Protein AF-B0R8S3-F1 (afdb_monomer)

Organism: Halobacterium salinarum (strain ATCC 29341 / DSM 671 / R1) (NCBI:txid478009)

Secondary structure (DSSP, 8-state):
-------------------------------------TTSSSTTHHHHHHHHHHS-EEEEEEETTTEEEEEETTS-EEEEETTTTEE-SHHHHHTTTT---HHHHHHHHHHHHTSSPPTTSPPPP-HHHHHHHHHHHHHHHHHHHHHHHHHHHHHHHHHHHHHHHT-

Sequence (167 aa):
MDRDEHERDGLAADGGVVAATSTTTTPGGDLQQPSISDEDHQEDSQPRTERARTEEMDVSLLRKGGVYEVQSASGNTYEVDVASKTCTCPDFTKRRPSGGCKHLRRVDIEIRSGTAPRPDGRLPATGDVTEQLSERILELEQEIDEREARRRELEATVAVLEELSIR

Structure (mmCIF, N/CA/C/O backbone):
data_AF-B0R8S3-F1
#
_entry.id   AF-B0R8S3-F1
#
loop_
_atom_site.group_PDB
_atom_site.id
_atom_site.type_symbol
_atom_site.label_atom_id
_atom_site.label_alt_id
_atom_site.label_comp_id
_atom_site.label_asym_id
_atom_site.label_entity_id
_atom_site.label_seq_id
_atom_site.pdbx_PDB_ins_code
_atom_site.Cartn_x
_atom_site.Cartn_y
_atom_site.Cartn_z
_atom_site.occupancy
_atom_site.B_iso_or_equiv
_atom_site.auth_seq_id
_atom_site.auth_comp_id
_atom_site.auth_asym_id
_atom_site.auth_atom_id
_atom_site.pdbx_PDB_model_num
ATOM 1 N N . MET A 1 1 ? -4.477 8.788 86.734 1.00 39.41 1 MET A N 1
ATOM 2 C CA . MET A 1 1 ? -4.519 9.828 85.697 1.00 39.41 1 MET A CA 1
ATOM 3 C C . MET A 1 1 ? -5.387 9.239 84.594 1.00 39.41 1 MET A C 1
ATOM 5 O O . MET A 1 1 ? -4.870 8.444 83.827 1.00 39.41 1 MET A O 1
ATOM 9 N N . ASP A 1 2 ? -6.697 9.171 84.857 1.00 40.69 2 ASP A N 1
ATOM 10 C CA . ASP A 1 2 ? -7.742 9.910 84.106 1.00 40.69 2 ASP A CA 1
ATOM 11 C C . ASP A 1 2 ? -8.054 9.177 82.786 1.00 40.69 2 ASP A C 1
ATOM 13 O O . ASP A 1 2 ? -7.135 8.858 82.049 1.00 40.69 2 ASP A O 1
ATOM 17 N N . ARG A 1 3 ? -9.275 8.850 82.374 1.00 47.41 3 ARG A N 1
ATOM 18 C CA . ARG A 1 3 ? -10.646 9.136 82.802 1.00 47.41 3 ARG A CA 1
ATOM 19 C C . ARG A 1 3 ? -11.547 8.247 81.916 1.00 47.41 3 ARG A C 1
ATOM 21 O O . ARG A 1 3 ? -11.178 8.021 80.768 1.00 47.41 3 ARG A O 1
ATOM 28 N N . ASP A 1 4 ? -12.680 7.819 82.470 1.00 44.66 4 ASP A N 1
ATOM 29 C CA . ASP A 1 4 ? -13.986 7.537 81.837 1.00 44.66 4 ASP A CA 1
ATOM 30 C C . ASP A 1 4 ? -14.046 6.474 80.694 1.00 44.66 4 ASP A C 1
ATOM 32 O O . ASP A 1 4 ? -13.447 6.635 79.639 1.00 44.66 4 ASP A O 1
ATOM 36 N N . GLU A 1 5 ? -14.661 5.284 80.830 1.00 45.25 5 GLU A N 1
ATOM 37 C CA . GLU A 1 5 ? -16.112 5.004 80.996 1.00 45.25 5 GLU A CA 1
ATOM 38 C C . GLU A 1 5 ? -16.952 5.766 79.941 1.00 45.25 5 GLU A C 1
ATOM 40 O O . GLU A 1 5 ? -16.846 6.976 79.847 1.00 45.25 5 GLU A O 1
ATOM 45 N N . HIS A 1 6 ? -17.778 5.206 79.050 1.00 40.34 6 HIS A N 1
ATOM 46 C CA . HIS A 1 6 ? -18.797 4.153 79.139 1.00 40.34 6 HIS A CA 1
ATOM 47 C C . HIS A 1 6 ? -19.368 3.953 77.694 1.00 40.34 6 HIS A C 1
ATOM 49 O O . HIS A 1 6 ? -19.346 4.886 76.898 1.00 40.34 6 HIS A O 1
ATOM 55 N N . GLU A 1 7 ? -19.720 2.733 77.263 1.00 41.53 7 GLU A N 1
ATOM 56 C CA . GLU A 1 7 ? -21.126 2.266 77.110 1.00 41.53 7 GLU A CA 1
ATOM 57 C C . GLU A 1 7 ? -21.736 2.557 75.711 1.00 41.53 7 GLU A C 1
ATOM 59 O O . GLU A 1 7 ? -21.903 3.706 75.330 1.00 41.53 7 GLU A O 1
ATOM 64 N N . ARG A 1 8 ? -21.777 1.576 74.793 1.00 41.66 8 ARG A N 1
ATOM 65 C CA . ARG A 1 8 ? -22.802 0.530 74.512 1.00 41.66 8 ARG A CA 1
ATOM 66 C C . ARG A 1 8 ? -23.907 0.961 73.536 1.00 41.66 8 ARG A C 1
ATOM 68 O O . ARG A 1 8 ? -24.412 2.068 73.615 1.00 41.66 8 ARG A O 1
ATOM 75 N N . ASP A 1 9 ? -24.282 -0.039 72.729 1.00 37.06 9 ASP A N 1
ATOM 76 C CA . ASP A 1 9 ? -25.571 -0.301 72.069 1.00 37.06 9 ASP A CA 1
ATOM 77 C C . ASP A 1 9 ? -26.051 0.753 71.056 1.00 37.06 9 ASP A C 1
ATOM 79 O O . ASP A 1 9 ? -26.104 1.940 71.321 1.00 37.06 9 ASP A O 1
ATOM 83 N N . GLY A 1 10 ? -26.422 0.435 69.821 1.00 38.28 10 GLY A N 1
ATOM 84 C CA . GLY A 1 10 ? -27.087 -0.742 69.286 1.00 38.28 10 GLY A CA 1
ATOM 85 C C . GLY A 1 10 ? -28.172 -0.234 68.319 1.00 38.28 10 GLY A C 1
ATOM 86 O O . GLY A 1 10 ? -28.527 0.940 68.349 1.00 38.28 10 GLY A O 1
ATOM 87 N N . LEU A 1 11 ? -28.725 -1.150 67.522 1.00 40.16 11 LEU A N 1
ATOM 88 C CA . LEU A 1 11 ? -29.986 -1.048 66.765 1.00 40.16 11 LEU A CA 1
ATOM 89 C C . LEU A 1 11 ? -29.949 -0.479 65.332 1.00 40.16 11 LEU A C 1
ATOM 91 O O . LEU A 1 11 ? -29.626 0.673 65.060 1.00 40.16 11 LEU A O 1
ATOM 95 N N . ALA A 1 12 ? -30.393 -1.353 64.426 1.00 48.03 12 ALA A N 1
ATOM 96 C CA . ALA A 1 12 ? -30.955 -1.047 63.119 1.00 48.03 12 ALA A CA 1
ATOM 97 C C . ALA A 1 12 ? -32.304 -0.314 63.245 1.00 48.03 12 ALA A C 1
ATOM 99 O O . ALA A 1 12 ? -33.018 -0.521 64.227 1.00 48.03 12 ALA A O 1
ATOM 100 N N . ALA A 1 13 ? -32.688 0.450 62.217 1.00 49.56 13 ALA A N 1
ATOM 101 C CA . ALA A 1 13 ? -34.089 0.743 61.923 1.00 49.56 13 ALA A CA 1
ATOM 102 C C . ALA A 1 13 ? -34.289 1.180 60.465 1.00 49.56 13 ALA A C 1
ATOM 104 O O . ALA A 1 13 ? -33.522 1.963 59.903 1.00 49.56 13 ALA A O 1
ATOM 105 N N . ASP A 1 14 ? -35.378 0.669 59.913 1.00 46.47 14 ASP A N 1
ATOM 106 C CA . ASP A 1 14 ? -35.942 0.912 58.597 1.00 46.47 14 ASP A CA 1
ATOM 107 C C . ASP A 1 14 ? -36.963 2.067 58.680 1.00 46.47 14 ASP A C 1
ATOM 109 O O . ASP A 1 14 ? -37.542 2.321 59.737 1.00 46.47 14 ASP A O 1
ATOM 113 N N . GLY A 1 15 ? -37.256 2.717 57.548 1.00 38.16 15 GLY A N 1
ATOM 114 C CA . GLY A 1 15 ? -38.350 3.695 57.400 1.00 38.16 15 GLY A CA 1
ATOM 115 C C . GLY A 1 15 ? -37.860 5.143 57.255 1.00 38.16 15 GLY A C 1
ATOM 116 O O . GLY A 1 15 ? -36.864 5.539 57.835 1.00 38.16 15 GLY A O 1
ATOM 117 N N . GLY A 1 16 ? -38.475 6.017 56.470 1.00 33.28 16 GLY A N 1
ATOM 118 C CA . GLY A 1 16 ? -39.725 5.935 55.742 1.00 33.28 16 GLY A CA 1
ATOM 119 C C . GLY A 1 16 ? -39.921 7.192 54.889 1.00 33.28 16 GLY A C 1
ATOM 120 O O . GLY A 1 16 ? -39.103 8.108 54.860 1.00 33.28 16 GLY A O 1
ATOM 121 N N . VAL A 1 17 ? -41.028 7.159 54.165 1.00 39.88 17 VAL A N 1
ATOM 122 C CA . VAL A 1 17 ? -41.538 8.103 53.170 1.00 39.88 17 VAL A CA 1
ATOM 123 C C . VAL A 1 17 ? -41.757 9.537 53.673 1.00 39.88 17 VAL A C 1
ATOM 125 O O . VAL A 1 17 ? -42.153 9.740 54.816 1.00 39.88 17 VAL A O 1
ATOM 128 N N . VAL A 1 18 ? -41.686 10.510 52.756 1.00 44.56 18 VAL A N 1
ATOM 129 C CA . VAL A 1 18 ? -42.631 11.639 52.735 1.00 44.56 18 VAL A CA 1
ATOM 130 C C . VAL A 1 18 ? -43.115 11.881 51.306 1.00 44.56 18 VAL A C 1
ATOM 132 O O . VAL A 1 18 ? -42.333 12.120 50.389 1.00 44.56 18 VAL A O 1
ATOM 135 N N . ALA A 1 19 ? -44.431 11.805 51.132 1.00 37.53 19 ALA A N 1
ATOM 136 C CA . ALA A 1 19 ? -45.141 12.417 50.024 1.00 37.53 19 ALA A CA 1
ATOM 137 C C . ALA A 1 19 ? -45.672 13.770 50.508 1.00 37.53 19 ALA A C 1
ATOM 139 O O . ALA A 1 19 ? -46.280 13.847 51.575 1.00 37.53 19 ALA A O 1
ATOM 140 N N . ALA A 1 20 ? -45.494 14.815 49.705 1.00 39.81 20 ALA A N 1
ATOM 141 C CA . ALA A 1 20 ? -46.297 16.024 49.792 1.00 39.81 20 ALA A CA 1
ATOM 142 C C . ALA A 1 20 ? -46.788 16.367 48.384 1.00 39.81 20 ALA A C 1
ATOM 144 O O . ALA A 1 20 ? -46.037 16.804 47.516 1.00 39.81 20 ALA A O 1
ATOM 145 N N . THR A 1 21 ? -48.070 16.110 48.164 1.00 41.31 21 THR A N 1
ATOM 146 C CA . THR A 1 21 ? -48.859 16.615 47.044 1.00 41.31 21 THR A CA 1
ATOM 147 C C . THR A 1 21 ? -49.260 18.063 47.304 1.00 41.31 21 THR A C 1
ATOM 149 O O . THR A 1 21 ? -49.742 18.361 48.396 1.00 41.31 21 THR A O 1
ATOM 152 N N . SER A 1 22 ? -49.192 18.925 46.288 1.00 35.09 22 SER A N 1
ATOM 153 C CA . SER A 1 22 ? -50.234 19.931 46.020 1.00 35.09 22 SER A CA 1
ATOM 154 C C . SER A 1 22 ? -50.150 20.431 44.577 1.00 35.09 22 SER A C 1
ATOM 156 O O . SER A 1 22 ? -49.323 21.252 44.202 1.00 35.09 22 SER A O 1
ATOM 158 N N . THR A 1 23 ? -51.029 19.829 43.786 1.00 37.31 23 THR A N 1
ATOM 159 C CA . THR A 1 23 ? -51.769 20.295 42.612 1.00 37.31 23 THR A CA 1
ATOM 160 C C . THR A 1 23 ? -51.606 21.763 42.195 1.00 37.31 23 THR A C 1
ATOM 162 O O . THR A 1 23 ? -51.951 22.675 42.940 1.00 37.31 23 THR A O 1
ATOM 165 N N . THR A 1 24 ? -51.288 21.985 40.918 1.00 33.94 24 THR A N 1
ATOM 166 C CA . THR A 1 24 ? -51.986 22.981 40.086 1.00 33.94 24 THR A CA 1
ATOM 167 C C . THR A 1 24 ? -52.057 22.462 38.651 1.00 33.94 24 THR A C 1
ATOM 169 O O . THR A 1 24 ? -51.047 22.226 37.996 1.00 33.94 24 THR A O 1
ATOM 172 N N . THR A 1 25 ? -53.284 22.246 38.191 1.00 35.31 25 THR A N 1
ATOM 173 C CA . THR A 1 25 ? -53.665 21.901 36.820 1.00 35.31 25 THR A CA 1
ATOM 174 C C . THR A 1 25 ? -53.967 23.188 36.056 1.00 35.31 25 THR A C 1
ATOM 176 O O . THR A 1 25 ? -54.711 24.010 36.585 1.00 35.31 25 THR A O 1
ATOM 179 N N . THR A 1 26 ? -53.461 23.339 34.823 1.00 46.31 26 THR A N 1
ATOM 180 C CA . THR A 1 26 ? -54.198 23.750 33.593 1.00 46.31 26 THR A CA 1
ATOM 181 C C . THR A 1 26 ? -53.204 23.897 32.418 1.00 46.31 26 THR A C 1
ATOM 183 O O . THR A 1 26 ? -52.045 24.226 32.659 1.00 46.31 26 THR A O 1
ATOM 186 N N . PRO A 1 27 ? -53.603 23.556 31.174 1.00 50.03 27 PRO A N 1
ATOM 187 C CA . PRO A 1 27 ? -52.751 22.890 30.196 1.00 50.03 27 PRO A CA 1
ATOM 188 C C . PRO A 1 27 ? -52.316 23.798 29.040 1.00 50.03 27 PRO A C 1
ATOM 190 O O . PRO A 1 27 ? -52.970 24.790 28.728 1.00 50.03 27 PRO A O 1
ATOM 193 N N . GLY A 1 28 ? -51.273 23.380 28.327 1.00 35.69 28 GLY A N 1
ATOM 194 C CA . GLY A 1 28 ? -50.996 23.899 26.993 1.00 35.69 28 GLY A CA 1
ATOM 195 C C . GLY A 1 28 ? -49.570 23.639 26.537 1.00 35.69 28 GLY A C 1
ATOM 196 O O . GLY A 1 28 ? -48.650 24.227 27.084 1.00 35.69 28 GLY A O 1
ATOM 197 N N . GLY A 1 29 ? -49.439 22.816 25.497 1.00 41.59 29 GLY A N 1
ATOM 198 C CA . GLY A 1 29 ? -48.391 22.972 24.489 1.00 41.59 29 GLY A CA 1
ATOM 199 C C . GLY A 1 29 ? -47.017 22.403 24.822 1.00 41.59 29 GLY A C 1
ATOM 200 O O . GLY A 1 29 ? -46.287 22.940 25.640 1.00 41.59 29 GLY A O 1
ATOM 201 N N . ASP A 1 30 ? -46.670 21.376 24.054 1.00 43.25 30 ASP A N 1
ATOM 202 C CA . ASP A 1 30 ? -45.318 21.054 23.604 1.00 43.25 30 ASP A CA 1
ATOM 203 C C . ASP A 1 30 ? -44.363 20.412 24.618 1.00 43.25 30 ASP A C 1
ATOM 205 O O . ASP A 1 30 ? -43.608 21.039 25.358 1.00 43.25 30 ASP A O 1
ATOM 209 N N . LEU A 1 31 ? -44.342 19.076 24.545 1.00 41.00 31 LEU A N 1
ATOM 210 C CA . LEU A 1 31 ? -43.210 18.244 24.934 1.00 41.00 31 LEU A CA 1
ATOM 211 C C . LEU A 1 31 ? -41.994 18.617 24.070 1.00 41.00 31 LEU A C 1
ATOM 213 O O . LEU A 1 31 ? -41.668 17.921 23.111 1.00 41.00 31 LEU A O 1
ATOM 217 N N . GLN A 1 32 ? -41.302 19.700 24.410 1.00 44.97 32 GLN A N 1
ATOM 218 C CA . GLN A 1 32 ? -39.946 19.902 23.925 1.00 44.97 32 GLN A CA 1
ATOM 219 C C . GLN A 1 32 ? -39.040 18.981 24.743 1.00 44.97 32 GLN A C 1
ATOM 221 O O . GLN A 1 32 ? -38.629 19.297 25.860 1.00 44.97 32 GLN A O 1
ATOM 226 N N . GLN A 1 33 ? -38.764 17.795 24.194 1.00 49.03 33 GLN A N 1
ATOM 227 C CA . GLN A 1 33 ? -37.641 16.984 24.651 1.00 49.03 33 GLN A CA 1
ATOM 228 C C . GLN A 1 33 ? -36.389 17.877 24.650 1.00 49.03 33 GLN A C 1
ATOM 230 O O . GLN A 1 33 ? -36.173 18.586 23.661 1.00 49.03 33 GLN A O 1
ATOM 235 N N . PRO A 1 34 ? -35.552 17.866 25.703 1.00 41.19 34 PRO A N 1
ATOM 236 C CA . PRO A 1 34 ? -34.221 18.430 25.584 1.00 41.19 34 PRO A CA 1
ATOM 237 C C . PRO A 1 34 ? -33.489 17.586 24.540 1.00 41.19 34 PRO A C 1
ATOM 239 O O . PRO A 1 34 ? -33.087 16.453 24.804 1.00 41.19 34 PRO A O 1
ATOM 242 N N . SER A 1 35 ? -33.387 18.117 23.323 1.00 47.62 35 SER A N 1
ATOM 243 C CA . SER A 1 35 ? -32.470 17.622 22.312 1.00 47.62 35 SER A CA 1
ATOM 244 C C . SER A 1 35 ? -31.075 17.842 22.874 1.00 47.62 35 SER A C 1
ATOM 246 O O . SER 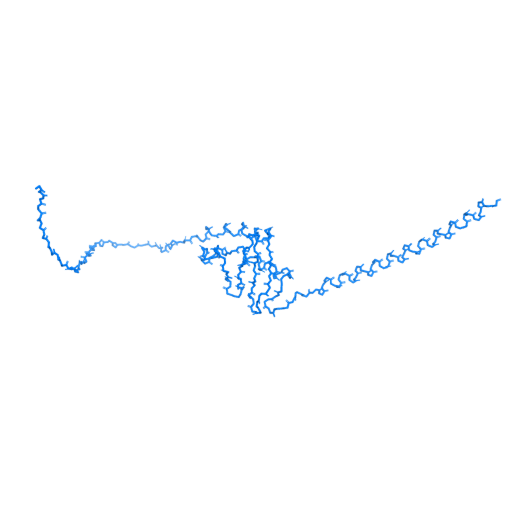A 1 35 ? -30.529 18.940 22.784 1.00 47.62 35 SER A O 1
ATOM 248 N N . ILE A 1 36 ? -30.546 16.813 23.533 1.00 50.53 36 ILE A N 1
ATOM 249 C CA . ILE A 1 36 ? -29.113 16.651 23.723 1.00 50.53 36 ILE A CA 1
ATOM 250 C C . ILE A 1 36 ? -28.506 16.708 22.324 1.00 50.53 36 ILE A C 1
ATOM 252 O O . ILE A 1 36 ? -28.621 15.776 21.535 1.00 50.53 36 ILE A O 1
ATOM 256 N N . SER A 1 37 ? -28.000 17.878 21.964 1.00 44.47 37 SER A N 1
ATOM 257 C CA . SER A 1 37 ? -27.292 18.083 20.720 1.00 44.47 37 SER A CA 1
ATOM 258 C C . SER A 1 37 ? -26.062 17.181 20.752 1.00 44.47 37 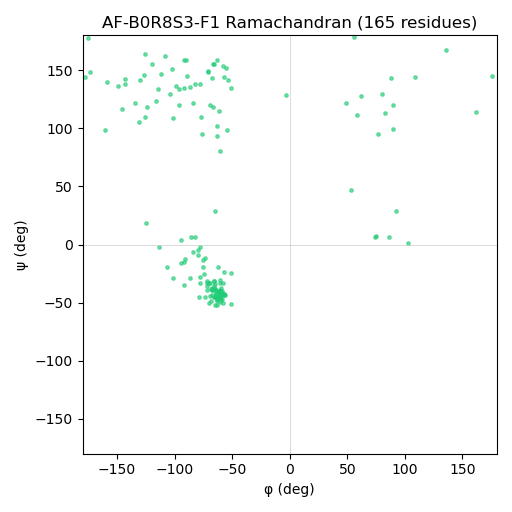SER A C 1
ATOM 260 O O . SER A 1 37 ? -25.164 17.359 21.572 1.00 44.47 37 SER A O 1
ATOM 262 N N . ASP A 1 38 ? -26.022 16.202 19.847 1.00 49.28 38 ASP A N 1
ATOM 263 C CA . ASP A 1 38 ? -24.873 15.336 19.541 1.00 49.28 38 ASP A CA 1
ATOM 264 C C . ASP A 1 38 ? -23.680 16.126 18.940 1.00 49.28 38 ASP A C 1
ATOM 266 O O . ASP A 1 38 ? -22.900 15.611 18.136 1.00 49.28 38 ASP A O 1
ATOM 270 N N . GLU A 1 39 ? -23.544 17.407 19.282 1.00 42.31 39 GLU A N 1
ATOM 271 C CA . GLU A 1 39 ? -22.661 18.360 18.609 1.00 42.31 39 GLU A CA 1
ATOM 272 C C . GLU A 1 39 ? -21.265 18.434 19.256 1.00 42.31 39 GLU A C 1
ATOM 274 O O . GLU A 1 39 ? -20.314 18.831 18.592 1.00 42.31 39 GLU A O 1
ATOM 279 N N . ASP A 1 40 ? -21.081 17.916 20.479 1.00 43.03 40 ASP A N 1
ATOM 280 C CA . ASP A 1 40 ? -19.811 18.007 21.232 1.00 43.03 40 ASP A CA 1
ATOM 281 C C . ASP A 1 40 ? -18.865 16.791 21.081 1.00 43.03 40 ASP A C 1
ATOM 283 O O . ASP A 1 40 ? -17.812 16.705 21.718 1.00 43.03 40 ASP A O 1
ATOM 287 N N . HIS A 1 41 ? -19.203 15.808 20.240 1.00 48.81 41 HIS A N 1
ATOM 288 C CA . HIS A 1 41 ? -18.392 14.587 20.066 1.00 48.81 41 HIS A CA 1
ATOM 289 C C . HIS A 1 41 ? -17.741 14.434 18.686 1.00 48.81 41 HIS A C 1
ATOM 291 O O . HIS A 1 41 ? -16.992 13.479 18.461 1.00 48.81 41 HIS A O 1
ATOM 297 N N . GLN A 1 42 ? -17.977 15.367 17.761 1.00 49.34 42 GLN A N 1
ATOM 298 C CA . GLN A 1 42 ? -17.425 15.286 16.404 1.00 49.34 42 GLN A CA 1
ATOM 299 C C . GLN A 1 42 ? -16.018 15.898 16.283 1.00 49.34 42 GLN A C 1
ATOM 301 O O . GLN A 1 42 ? -15.213 15.393 15.491 1.00 49.34 42 GLN A O 1
ATOM 306 N N . GLU A 1 43 ? -15.667 16.900 17.101 1.00 47.41 43 GLU A N 1
ATOM 307 C CA . GLU A 1 43 ? -14.372 17.603 17.013 1.00 47.41 43 GLU A CA 1
ATOM 308 C C . GLU A 1 43 ? -13.156 16.717 17.343 1.00 47.41 43 GLU A C 1
ATOM 310 O O . GLU A 1 43 ? -12.100 16.843 16.723 1.00 47.41 43 GLU A O 1
ATOM 315 N N . ASP A 1 44 ? -13.299 15.729 18.230 1.00 57.09 44 ASP A N 1
ATOM 316 C CA . ASP A 1 44 ? -12.183 14.868 18.663 1.00 57.09 44 ASP A CA 1
ATOM 317 C C . ASP A 1 44 ? -11.766 13.844 17.569 1.00 57.09 44 ASP A C 1
ATOM 319 O O . ASP A 1 44 ? -10.719 13.188 17.633 1.00 57.09 44 ASP A O 1
ATOM 323 N N . SER A 1 45 ? -12.569 13.687 16.514 1.00 62.97 45 SER A N 1
ATOM 324 C CA . SER A 1 45 ? -12.332 12.702 15.451 1.00 62.97 45 SER A CA 1
ATOM 325 C C . SER A 1 45 ? -11.248 13.121 14.445 1.00 62.97 45 SER A C 1
ATOM 327 O O . SER A 1 45 ? -10.507 12.263 13.942 1.00 62.97 45 SER A O 1
ATOM 329 N N . GLN A 1 46 ? -11.124 14.423 14.166 1.00 69.56 46 GLN A N 1
ATOM 330 C CA . GLN A 1 46 ? -10.220 14.953 13.142 1.00 69.56 46 GLN A CA 1
ATOM 331 C C . GLN A 1 46 ? -8.739 14.819 13.541 1.00 69.56 46 GLN A C 1
ATOM 333 O O . GLN A 1 46 ? -8.003 14.166 12.791 1.00 69.56 46 GLN A O 1
ATOM 338 N N . PRO A 1 47 ? -8.302 15.247 14.747 1.00 82.44 47 PRO A N 1
ATOM 339 C CA . PRO A 1 47 ? -6.907 15.091 15.172 1.00 82.44 47 PRO A CA 1
ATOM 340 C C . PRO A 1 47 ? -6.456 13.625 15.225 1.00 82.44 47 PRO A C 1
ATOM 342 O O . PRO A 1 47 ? -5.309 13.291 14.937 1.00 82.44 47 PRO A O 1
ATOM 345 N N . ARG A 1 48 ? -7.363 12.699 15.567 1.00 76.50 48 ARG A N 1
ATOM 346 C CA . ARG A 1 48 ? -7.058 11.255 15.579 1.00 76.50 48 ARG A CA 1
ATOM 347 C C . ARG A 1 48 ? -6.905 10.671 14.197 1.00 76.50 48 ARG A C 1
ATOM 349 O O . ARG A 1 48 ? -6.109 9.755 14.030 1.00 76.50 48 ARG A O 1
ATOM 356 N N . THR A 1 49 ? -7.691 11.147 13.240 1.00 80.69 49 THR A N 1
ATOM 357 C CA . THR A 1 49 ? -7.574 10.703 11.851 1.00 80.69 49 THR A CA 1
ATOM 358 C C . THR A 1 49 ? -6.257 11.181 11.262 1.00 80.69 49 THR A C 1
ATOM 360 O O . THR A 1 49 ? -5.593 10.411 10.578 1.00 80.69 49 THR A O 1
ATOM 363 N N . GLU A 1 50 ? -5.845 12.406 11.583 1.00 88.31 50 GLU A N 1
ATOM 364 C CA . GLU A 1 50 ? -4.544 12.932 11.182 1.00 88.31 50 GLU A CA 1
ATOM 365 C C . GLU A 1 50 ? -3.393 12.136 11.802 1.00 88.31 50 GLU A C 1
ATOM 367 O O . GLU A 1 50 ? -2.566 11.607 11.068 1.00 88.31 50 GLU A O 1
ATOM 372 N N . ARG A 1 51 ? -3.389 11.928 13.124 1.00 87.81 51 ARG A N 1
ATOM 373 C CA . ARG A 1 51 ? -2.369 11.099 13.796 1.00 87.81 51 ARG A CA 1
ATOM 374 C C . ARG A 1 51 ? -2.341 9.670 13.275 1.00 87.81 51 ARG A C 1
ATOM 376 O O . ARG A 1 51 ? -1.276 9.096 13.079 1.00 87.81 51 ARG A O 1
ATOM 383 N N . ALA A 1 52 ? -3.515 9.099 13.015 1.00 89.44 52 ALA A N 1
ATOM 384 C CA . ALA A 1 52 ? -3.619 7.799 12.380 1.00 89.44 52 ALA A CA 1
ATOM 385 C C . ALA A 1 52 ? -3.034 7.790 10.966 1.00 89.44 52 ALA A C 1
ATOM 387 O O . ALA A 1 52 ? -2.722 6.712 10.504 1.00 89.44 52 ALA A O 1
ATOM 388 N N . ARG A 1 53 ? -2.855 8.917 10.271 1.00 91.12 53 ARG A N 1
ATOM 389 C CA . ARG A 1 53 ? -2.162 8.975 8.972 1.00 91.12 53 ARG A CA 1
ATOM 390 C C . ARG A 1 53 ? -0.667 9.254 9.106 1.00 91.12 53 ARG A C 1
ATOM 392 O O . ARG A 1 53 ? 0.097 8.752 8.295 1.00 91.12 53 ARG A O 1
ATOM 399 N N . THR A 1 54 ? -0.264 10.061 10.085 1.00 91.94 54 THR A N 1
ATOM 400 C CA . THR A 1 54 ? 1.088 10.639 10.139 1.00 91.94 54 THR A CA 1
ATOM 401 C C . THR A 1 54 ? 2.042 9.942 11.101 1.00 91.94 54 THR A C 1
ATOM 403 O O . THR A 1 54 ? 3.243 9.958 10.856 1.00 91.94 54 THR A O 1
ATOM 406 N N 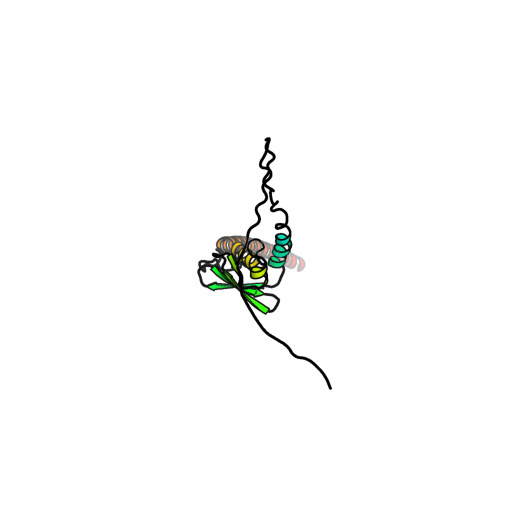. GLU A 1 55 ? 1.555 9.334 12.187 1.00 93.62 55 GLU A N 1
ATOM 407 C CA . GLU A 1 55 ? 2.438 8.640 13.131 1.00 93.62 55 GLU A CA 1
ATOM 408 C C . GLU A 1 55 ? 2.996 7.345 12.530 1.00 93.62 55 GLU A C 1
ATOM 410 O O . GLU A 1 55 ? 2.332 6.664 11.751 1.00 93.62 55 GLU A O 1
ATOM 415 N N . GLU A 1 56 ? 4.209 6.967 12.920 1.00 94.00 56 GLU A N 1
ATOM 416 C CA . GLU A 1 56 ? 4.784 5.685 12.521 1.00 94.00 56 GLU A CA 1
ATOM 417 C C . GLU A 1 56 ? 4.026 4.538 13.204 1.00 94.00 56 GLU A C 1
ATOM 419 O O . GLU A 1 56 ? 3.899 4.488 14.432 1.00 94.00 56 GLU A O 1
ATOM 424 N N . MET A 1 57 ? 3.440 3.653 12.402 1.00 96.38 57 MET A N 1
ATOM 425 C CA . MET A 1 57 ? 2.703 2.486 12.872 1.00 96.38 57 MET A CA 1
ATOM 426 C C . MET A 1 57 ? 2.851 1.377 11.835 1.00 96.38 57 MET A C 1
ATOM 428 O O . MET A 1 57 ? 2.709 1.653 10.645 1.00 96.38 57 MET A O 1
ATOM 432 N N . ASP A 1 58 ? 3.097 0.154 12.291 1.00 96.94 58 ASP A N 1
ATOM 433 C CA . ASP A 1 58 ? 3.110 -1.047 11.452 1.00 96.94 58 ASP A CA 1
ATOM 434 C C . ASP A 1 58 ? 1.820 -1.832 11.708 1.00 96.94 58 ASP A C 1
ATOM 436 O O . ASP A 1 58 ? 1.446 -2.050 12.867 1.00 96.94 58 ASP A O 1
ATOM 440 N N . VAL A 1 59 ? 1.115 -2.200 10.638 1.00 97.38 59 VAL A N 1
ATOM 441 C CA . VAL A 1 59 ? -0.121 -2.980 10.695 1.00 97.38 59 VAL A CA 1
ATOM 442 C C . VAL A 1 59 ? 0.095 -4.316 10.005 1.00 97.38 59 VAL A C 1
ATOM 444 O O . VAL A 1 59 ? 0.357 -4.387 8.805 1.00 97.38 59 VAL A O 1
ATOM 447 N N . SER A 1 60 ? -0.148 -5.396 10.738 1.00 96.44 60 SER A N 1
ATOM 448 C CA . SER A 1 60 ? -0.099 -6.748 10.193 1.00 96.44 60 SER A CA 1
ATOM 449 C C . SER A 1 60 ? -1.398 -7.501 10.473 1.00 96.44 60 SER A C 1
ATOM 451 O O . SER A 1 60 ? -2.076 -7.291 11.482 1.00 96.44 60 SER A O 1
ATOM 453 N N . LEU A 1 61 ? -1.805 -8.374 9.547 1.00 96.75 61 LEU A N 1
ATOM 454 C CA . LEU A 1 61 ? -2.964 -9.235 9.770 1.00 96.75 61 LEU A CA 1
ATOM 455 C C . LEU A 1 61 ? -2.555 -10.387 10.693 1.00 96.75 61 LEU A C 1
ATOM 457 O O . LEU A 1 61 ? -1.846 -11.300 10.273 1.00 96.75 61 LEU A O 1
ATOM 461 N N . LEU A 1 62 ? -3.059 -10.373 11.925 1.00 96.38 62 LEU A N 1
ATOM 462 C CA . LEU A 1 62 ? -2.755 -11.391 12.926 1.00 96.38 62 LEU A CA 1
ATOM 463 C C . LEU A 1 62 ? -3.569 -12.672 12.698 1.00 96.38 62 LEU A C 1
ATOM 465 O O . LEU A 1 62 ? -3.041 -13.780 12.775 1.00 96.38 62 LEU A O 1
ATOM 469 N N . ARG A 1 63 ? -4.876 -12.540 12.429 1.00 95.62 63 ARG A N 1
ATOM 470 C CA . ARG A 1 63 ? -5.778 -13.677 12.176 1.00 95.62 63 ARG A CA 1
ATOM 471 C C . ARG A 1 63 ? -6.807 -13.340 11.101 1.00 95.62 63 ARG A C 1
ATOM 473 O O . ARG A 1 63 ? -7.418 -12.270 11.114 1.00 95.62 63 ARG A O 1
ATOM 480 N N . LYS A 1 64 ? -7.059 -14.308 10.209 1.00 92.19 64 LYS A N 1
ATOM 481 C CA . LYS A 1 64 ? -8.195 -14.260 9.274 1.00 92.19 64 LYS A CA 1
ATOM 482 C C . LYS A 1 64 ? -9.494 -14.045 10.053 1.00 92.19 64 LYS A C 1
ATOM 484 O O . LYS A 1 64 ? -9.668 -14.609 11.130 1.00 92.19 64 LYS A O 1
ATOM 489 N N . GLY A 1 65 ? -10.391 -13.242 9.493 1.00 91.19 65 GLY A N 1
ATOM 490 C CA . GLY A 1 65 ? -11.573 -12.736 10.193 1.00 91.19 65 GLY A CA 1
ATOM 491 C C . GLY A 1 65 ? -11.439 -11.280 10.646 1.00 91.19 65 GLY A C 1
ATOM 492 O O . GLY A 1 65 ? -12.384 -10.746 11.212 1.00 91.19 65 GLY A O 1
ATOM 493 N N . GLY A 1 66 ? -10.311 -10.622 10.346 1.00 95.00 66 GLY A N 1
ATOM 494 C CA . GLY A 1 66 ? -10.142 -9.183 10.552 1.00 95.00 66 GLY A CA 1
ATOM 495 C C . GLY A 1 66 ? -9.541 -8.788 11.899 1.00 95.00 66 GLY A C 1
ATOM 496 O O . GLY A 1 66 ? -9.825 -7.694 12.385 1.00 95.00 66 GLY A O 1
ATOM 497 N N . VAL A 1 67 ? -8.716 -9.653 12.498 1.00 97.69 67 VAL A N 1
ATOM 498 C CA . VAL A 1 67 ? -7.906 -9.266 13.659 1.00 97.69 67 VAL A CA 1
ATOM 499 C C . VAL A 1 67 ? -6.518 -8.871 13.183 1.00 97.69 67 VAL A C 1
ATOM 501 O O . VAL A 1 67 ? -5.799 -9.685 12.602 1.00 97.69 67 VAL A O 1
ATOM 504 N N . TYR A 1 68 ? -6.155 -7.628 13.457 1.00 98.12 68 TYR A N 1
ATOM 505 C CA . TYR A 1 68 ? -4.894 -7.007 13.089 1.00 98.12 68 TYR A CA 1
ATOM 506 C C . TYR A 1 68 ? -4.063 -6.737 14.332 1.00 98.12 68 TYR A C 1
ATOM 508 O O . TYR A 1 68 ? -4.598 -6.421 15.393 1.00 98.12 68 TYR A O 1
ATOM 516 N N . GLU A 1 69 ? -2.755 -6.836 14.185 1.00 98.06 69 GLU A N 1
ATOM 517 C CA . GLU A 1 69 ? -1.790 -6.348 15.149 1.00 98.06 69 GLU A CA 1
ATOM 518 C C . GLU A 1 69 ? -1.278 -4.988 14.673 1.00 98.06 69 GLU A C 1
ATOM 520 O O . GLU A 1 69 ? -1.014 -4.792 13.487 1.00 98.06 69 GLU A O 1
ATOM 525 N N . VAL A 1 70 ? -1.175 -4.035 15.596 1.00 98.12 70 VAL A N 1
ATOM 526 C CA . VAL A 1 70 ? -0.692 -2.687 15.315 1.00 98.12 70 VAL A CA 1
ATOM 527 C C . VAL A 1 70 ? 0.451 -2.362 16.258 1.00 98.12 70 VAL A C 1
ATOM 529 O O . VAL A 1 70 ? 0.224 -2.149 17.453 1.00 98.12 70 VAL A O 1
ATOM 532 N N . GLN A 1 71 ? 1.665 -2.285 15.721 1.00 98.00 71 GLN A N 1
ATOM 533 C CA . GLN A 1 71 ? 2.820 -1.766 16.444 1.00 98.00 71 GLN A CA 1
ATOM 534 C C . GLN A 1 71 ? 2.824 -0.246 16.319 1.00 98.00 71 GLN A C 1
ATOM 536 O O . GLN A 1 71 ? 2.791 0.314 15.228 1.00 98.00 71 GLN A O 1
ATOM 541 N N . SER A 1 72 ? 2.795 0.440 17.453 1.00 95.19 72 SER A N 1
ATOM 542 C CA . SER A 1 72 ? 2.783 1.902 17.516 1.00 95.19 72 SER A CA 1
ATOM 543 C C . SER A 1 72 ? 4.198 2.478 17.567 1.00 95.19 72 SER A C 1
ATOM 5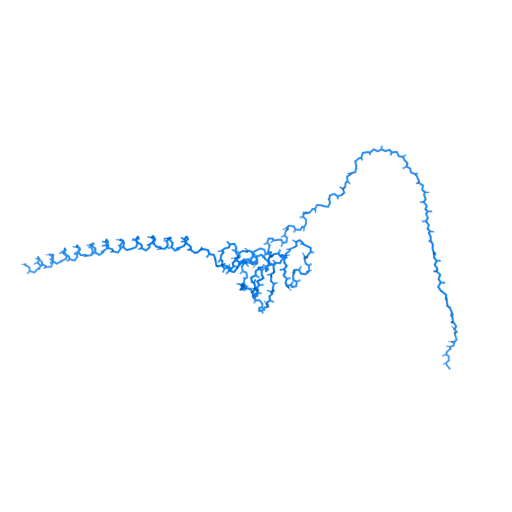45 O O . SER A 1 72 ? 5.112 1.820 18.056 1.00 95.19 72 SER A O 1
ATOM 547 N N . ALA A 1 73 ? 4.357 3.754 17.202 1.00 91.50 73 ALA A N 1
ATOM 548 C CA . ALA A 1 73 ? 5.616 4.499 17.343 1.00 91.50 73 ALA A CA 1
ATOM 549 C C . ALA A 1 73 ? 6.245 4.432 18.750 1.00 91.50 73 ALA A C 1
ATOM 551 O O . ALA A 1 73 ? 7.448 4.608 18.906 1.00 91.50 73 ALA A O 1
ATOM 552 N N . SER A 1 74 ? 5.448 4.186 19.798 1.00 91.31 74 SER A N 1
ATOM 553 C CA . SER A 1 74 ? 5.959 4.030 21.164 1.00 91.31 74 SER A CA 1
ATOM 554 C C . SER A 1 74 ? 6.487 2.619 21.469 1.00 91.31 74 SER A C 1
ATOM 556 O O . SER A 1 74 ? 6.740 2.324 22.633 1.00 91.31 74 SER A O 1
ATOM 558 N N . GLY A 1 75 ? 6.558 1.723 20.480 1.00 93.62 75 GLY A N 1
ATOM 559 C CA . GLY A 1 75 ? 6.952 0.318 20.640 1.00 93.62 75 GLY A CA 1
ATOM 560 C C . GLY A 1 75 ? 5.893 -0.577 21.295 1.00 93.62 75 GLY A C 1
ATOM 561 O O . GLY A 1 75 ? 6.173 -1.731 21.599 1.00 93.62 75 GLY A O 1
ATOM 562 N N . ASN A 1 76 ? 4.679 -0.064 21.534 1.00 96.69 76 ASN A N 1
ATOM 563 C CA . ASN A 1 76 ? 3.582 -0.860 22.085 1.00 96.69 76 ASN A CA 1
ATOM 564 C C . ASN A 1 76 ? 2.780 -1.508 20.966 1.00 96.69 76 ASN A C 1
ATOM 566 O O . ASN A 1 76 ? 2.513 -0.858 19.951 1.00 96.69 76 ASN A O 1
ATOM 570 N N . THR A 1 77 ? 2.300 -2.717 21.223 1.00 97.81 77 THR A N 1
ATOM 571 C CA . THR A 1 77 ? 1.538 -3.502 20.260 1.00 97.81 77 THR A CA 1
ATOM 572 C C . THR A 1 77 ? 0.103 -3.704 20.725 1.00 97.81 77 THR A C 1
ATOM 574 O O . THR A 1 77 ? -0.143 -4.027 21.889 1.00 97.81 77 THR A O 1
ATOM 577 N N . TYR A 1 78 ? -0.854 -3.498 19.821 1.00 97.56 78 TYR A N 1
ATOM 578 C CA . TYR A 1 78 ? -2.281 -3.597 20.117 1.00 97.56 78 TYR A CA 1
ATOM 579 C C . TYR A 1 78 ? -3.004 -4.476 19.102 1.00 97.56 78 TYR A C 1
ATOM 581 O O . TYR A 1 78 ? -2.740 -4.389 17.907 1.00 97.56 78 TYR A O 1
ATOM 589 N N . GLU A 1 79 ? -3.969 -5.267 19.570 1.00 97.94 79 GLU A N 1
ATOM 590 C CA . GLU A 1 79 ? -4.874 -6.007 18.694 1.00 97.94 79 GLU A CA 1
ATOM 591 C C . GLU A 1 79 ? -6.067 -5.117 18.330 1.00 97.94 79 GLU A C 1
ATOM 593 O O . GLU A 1 79 ? -6.642 -4.425 19.180 1.00 97.94 79 GLU A O 1
ATOM 598 N N . VAL A 1 80 ? -6.429 -5.131 17.053 1.00 97.38 80 VAL A N 1
ATOM 599 C CA . VAL A 1 80 ? -7.559 -4.411 16.474 1.00 97.38 80 VAL A CA 1
ATOM 600 C C . VAL A 1 80 ? -8.451 -5.415 15.763 1.00 97.38 80 VAL A C 1
ATOM 602 O O . VAL A 1 80 ? -8.037 -6.046 14.797 1.00 97.38 80 VAL A O 1
ATOM 605 N N . ASP A 1 81 ? -9.691 -5.537 16.215 1.00 96.31 81 ASP A N 1
ATOM 606 C CA . ASP A 1 81 ? -10.713 -6.327 15.540 1.00 96.31 81 ASP A CA 1
ATOM 607 C C . ASP A 1 81 ? -11.630 -5.376 14.768 1.00 96.31 81 ASP A C 1
ATOM 609 O O . ASP A 1 81 ? -12.406 -4.610 15.351 1.00 96.31 81 ASP A O 1
ATOM 613 N N . VAL A 1 82 ? -11.522 -5.405 13.439 1.00 94.88 82 VAL A N 1
ATOM 614 C CA . VAL A 1 82 ? -12.304 -4.521 12.562 1.00 94.88 82 VAL A CA 1
ATOM 615 C C . VAL A 1 82 ? -13.765 -4.949 12.450 1.00 94.88 82 VAL A C 1
ATOM 617 O O . VAL A 1 82 ? -14.620 -4.101 12.198 1.00 94.88 82 VAL A O 1
ATOM 620 N N . ALA A 1 83 ? -14.070 -6.234 12.664 1.00 92.12 83 ALA A N 1
ATOM 621 C CA . ALA A 1 83 ? -15.429 -6.758 12.589 1.00 92.12 83 ALA A CA 1
ATOM 622 C C . ALA A 1 83 ? -16.238 -6.323 13.815 1.00 92.12 83 ALA A C 1
ATOM 624 O O . ALA A 1 83 ? -17.354 -5.818 13.678 1.00 92.12 83 ALA A O 1
ATOM 625 N N . SER A 1 84 ? -15.652 -6.440 15.010 1.00 92.06 84 SER A N 1
ATOM 626 C CA . SER A 1 84 ? -16.265 -5.946 16.250 1.00 92.06 84 SER A CA 1
ATOM 627 C C . SER A 1 84 ? -16.014 -4.454 16.510 1.00 92.06 84 SER A C 1
ATOM 629 O O . SER A 1 84 ? -16.590 -3.888 17.443 1.00 92.06 84 SER A O 1
ATOM 631 N N . LYS A 1 85 ? -15.184 -3.801 15.682 1.00 92.25 85 LYS A N 1
ATOM 632 C CA . LYS A 1 85 ? -14.721 -2.410 15.837 1.00 92.25 85 LYS A CA 1
ATOM 633 C C . LYS A 1 85 ? -14.102 -2.163 17.214 1.00 92.25 85 LYS A C 1
ATOM 635 O O . LYS A 1 85 ? -14.428 -1.185 17.892 1.00 92.25 85 LYS A O 1
ATOM 640 N N . THR A 1 86 ? -13.220 -3.062 17.644 1.00 93.50 86 THR A N 1
ATOM 641 C CA . THR A 1 86 ? -12.561 -2.995 18.952 1.00 93.50 86 THR A CA 1
ATOM 642 C C . THR A 1 86 ? -11.046 -2.901 18.853 1.00 93.50 86 THR A C 1
ATOM 644 O O . THR A 1 86 ? -10.443 -3.281 17.856 1.00 93.50 86 THR A O 1
ATOM 647 N N . CYS A 1 87 ? -10.421 -2.339 19.887 1.00 95.00 87 CYS A N 1
ATOM 648 C CA . CYS A 1 87 ? -8.971 -2.254 19.998 1.00 95.00 87 CYS A CA 1
ATOM 649 C C . CYS A 1 87 ? -8.533 -2.449 21.453 1.00 95.00 87 CYS A C 1
ATOM 651 O O . CYS A 1 87 ? -9.186 -1.939 22.361 1.00 95.00 87 CYS A O 1
ATOM 653 N N . THR A 1 88 ? -7.410 -3.130 21.687 1.00 95.62 88 THR A N 1
ATOM 654 C CA . THR A 1 88 ? -6.869 -3.351 23.043 1.00 95.62 88 THR A CA 1
ATOM 655 C C . THR A 1 88 ? -6.138 -2.136 23.625 1.00 95.62 88 THR A C 1
ATOM 657 O O . THR A 1 88 ? -5.686 -2.173 24.769 1.00 95.62 88 THR A O 1
ATOM 660 N N . CYS A 1 89 ? -6.016 -1.035 22.874 1.00 94.12 89 CYS A N 1
ATOM 661 C CA . CYS A 1 89 ? -5.292 0.142 23.342 1.00 94.12 89 CYS A CA 1
ATOM 662 C C . CYS A 1 89 ? -6.034 0.898 24.468 1.00 94.12 89 CYS A C 1
ATOM 664 O O . CYS A 1 89 ? -7.267 0.989 24.454 1.00 94.12 89 CYS A O 1
ATOM 666 N N . PRO A 1 90 ? -5.306 1.553 25.395 1.00 91.56 90 PRO A N 1
ATOM 667 C CA . PRO A 1 90 ? -5.917 2.299 26.498 1.00 91.56 90 PRO A CA 1
ATOM 668 C C . PRO A 1 90 ? -6.836 3.448 26.061 1.00 91.56 90 PRO A C 1
ATOM 670 O O . PRO A 1 90 ? -7.778 3.783 26.776 1.00 91.56 90 PRO A O 1
ATOM 673 N N . ASP A 1 91 ? -6.565 4.071 24.908 1.00 88.44 91 ASP A N 1
ATOM 674 C CA . ASP A 1 91 ? -7.377 5.179 24.380 1.00 88.44 91 ASP A CA 1
ATOM 675 C C . ASP A 1 91 ? -8.789 4.712 24.005 1.00 88.44 91 ASP A C 1
ATOM 677 O O . ASP A 1 91 ? -9.768 5.413 24.246 1.00 88.44 91 ASP A O 1
ATOM 681 N N . PHE A 1 92 ? -8.910 3.485 23.494 1.00 88.88 92 PHE A N 1
ATOM 682 C CA . PHE A 1 92 ? -10.191 2.917 23.096 1.00 88.88 92 PHE A CA 1
ATOM 683 C C . PHE A 1 92 ? -11.095 2.622 24.300 1.00 88.88 92 PHE A C 1
ATOM 685 O O . PHE A 1 92 ? -12.269 2.987 24.289 1.00 88.88 92 PHE A O 1
ATOM 692 N N . THR A 1 93 ? -10.550 2.031 25.369 1.00 83.44 93 THR A N 1
ATOM 693 C CA . THR A 1 93 ? -11.300 1.757 26.608 1.00 83.44 93 THR A CA 1
ATOM 694 C C . THR A 1 93 ? -11.850 3.035 27.239 1.00 83.44 93 THR A C 1
ATOM 696 O O . THR A 1 93 ? -12.970 3.042 27.739 1.00 83.44 93 THR A O 1
ATOM 699 N N . LYS A 1 94 ? -11.087 4.133 27.183 1.00 83.00 94 LYS A N 1
ATOM 700 C CA . LYS A 1 94 ? -11.463 5.420 27.788 1.00 83.00 94 LYS A CA 1
ATOM 701 C C . LYS A 1 94 ? -12.532 6.190 27.006 1.00 83.00 94 LYS A C 1
ATOM 703 O O . LYS A 1 94 ? -13.134 7.093 27.572 1.00 83.00 94 LYS A O 1
ATOM 708 N N . ARG A 1 95 ? -12.736 5.883 25.719 1.00 74.69 95 ARG A N 1
ATOM 709 C CA . ARG A 1 95 ? -13.545 6.702 24.789 1.00 74.69 95 ARG A CA 1
ATOM 710 C C . ARG A 1 95 ? -14.672 5.930 24.097 1.00 74.69 95 ARG A C 1
ATOM 712 O O . ARG A 1 95 ? -15.189 6.370 23.067 1.00 74.69 95 ARG A O 1
ATOM 719 N N . ARG A 1 96 ? -15.065 4.774 24.640 1.00 69.25 96 ARG A N 1
ATOM 720 C CA . ARG A 1 96 ? -16.299 4.095 24.223 1.00 69.25 96 ARG A CA 1
ATOM 721 C C . ARG A 1 96 ? -17.529 4.924 24.639 1.00 69.25 96 ARG A C 1
ATOM 723 O O . ARG A 1 96 ? -17.514 5.461 25.743 1.00 69.25 96 ARG A O 1
ATOM 730 N N . PRO A 1 97 ? -18.601 4.977 23.821 1.00 60.94 97 PRO A N 1
ATOM 731 C CA . PRO A 1 97 ? -18.805 4.229 22.572 1.00 60.94 97 PRO A CA 1
ATOM 732 C C . PRO A 1 97 ? -18.411 4.957 21.268 1.00 60.94 97 PRO A C 1
ATOM 734 O O . PRO A 1 97 ? -18.283 4.283 20.249 1.00 60.94 97 PRO A O 1
ATOM 737 N N . SER A 1 98 ? -18.210 6.280 21.258 1.00 65.19 98 SER A N 1
ATOM 738 C CA . SER A 1 98 ? -18.183 7.086 20.017 1.00 65.19 98 SER A CA 1
ATOM 739 C C . SER A 1 98 ? -16.805 7.590 19.555 1.00 65.19 98 SER A C 1
ATOM 741 O O . SER A 1 98 ? -16.650 7.918 18.380 1.00 65.19 98 SER A O 1
ATOM 743 N N . GLY A 1 99 ? -15.780 7.637 20.417 1.00 68.56 99 GLY A N 1
ATOM 744 C CA . GLY A 1 99 ? -14.523 8.336 20.094 1.00 68.56 99 GLY A CA 1
ATOM 745 C C . GLY A 1 99 ? -13.570 7.581 19.156 1.00 68.56 99 GLY A C 1
ATOM 746 O O . GLY A 1 99 ? -12.799 8.195 18.410 1.00 68.56 99 GLY A O 1
ATOM 747 N N . GLY A 1 100 ? -13.626 6.244 19.162 1.00 82.81 100 GLY A N 1
ATOM 748 C CA . GLY A 1 100 ? -12.649 5.391 18.479 1.00 82.81 100 GLY A CA 1
ATOM 749 C C . GLY A 1 100 ? -11.201 5.670 18.919 1.00 82.81 100 GLY A C 1
ATOM 750 O O . GLY A 1 100 ? -10.924 6.537 19.742 1.00 82.81 100 GLY A O 1
ATOM 751 N N . CYS A 1 101 ? -10.240 4.932 18.371 1.00 92.44 101 CYS A N 1
ATOM 752 C CA . CYS A 1 101 ? -8.817 5.193 18.601 1.00 92.44 101 CYS A CA 1
ATOM 753 C C . CYS A 1 101 ? -8.085 5.357 17.268 1.00 92.44 101 CYS A C 1
ATOM 755 O O . CYS A 1 101 ? -8.581 4.950 16.213 1.00 92.44 101 CYS A O 1
ATOM 757 N N . LYS A 1 102 ? -6.877 5.926 17.309 1.00 93.31 102 LYS A N 1
ATOM 758 C CA . LYS A 1 102 ? -6.031 6.056 16.112 1.00 93.31 102 LYS A CA 1
ATOM 759 C C . LYS A 1 102 ? -5.726 4.702 15.454 1.00 93.31 102 LYS A C 1
ATOM 761 O O . LYS A 1 102 ? -5.674 4.636 14.236 1.00 93.31 102 LYS A O 1
ATOM 766 N N . HIS A 1 103 ? -5.607 3.624 16.237 1.00 95.75 103 HIS A N 1
ATOM 767 C CA . HIS A 1 103 ? -5.289 2.284 15.728 1.00 95.75 103 HIS A CA 1
ATOM 768 C C . HIS A 1 103 ? -6.406 1.732 14.832 1.00 95.75 103 HIS A C 1
ATOM 770 O O . HIS A 1 103 ? -6.126 1.280 13.730 1.00 95.75 103 HIS A O 1
ATOM 776 N N . LEU A 1 104 ? -7.675 1.860 15.242 1.00 94.12 104 LEU A N 1
ATOM 777 C CA . LEU A 1 104 ? -8.825 1.479 14.408 1.00 94.12 104 LEU A CA 1
ATOM 778 C C . LEU A 1 104 ? -8.853 2.253 13.085 1.00 94.12 104 LEU A C 1
ATOM 780 O O . LEU A 1 104 ? -9.098 1.672 12.033 1.00 94.12 104 LEU A O 1
ATOM 784 N N . ARG A 1 105 ? -8.572 3.562 13.135 1.00 93.94 105 ARG A N 1
ATOM 785 C CA . ARG A 1 105 ? -8.535 4.419 11.939 1.00 93.94 105 ARG A CA 1
ATOM 786 C C . ARG A 1 105 ? -7.379 4.049 11.012 1.00 93.94 105 ARG A C 1
ATOM 788 O O . ARG A 1 105 ? -7.579 3.983 9.808 1.00 93.94 105 ARG A O 1
ATOM 795 N N . ARG A 1 106 ? -6.194 3.800 11.572 1.00 96.56 106 ARG A N 1
ATOM 796 C CA . ARG A 1 106 ? -4.996 3.364 10.846 1.00 96.56 106 ARG A CA 1
ATOM 797 C C . ARG A 1 106 ? -5.259 2.059 10.092 1.00 96.56 106 ARG A C 1
ATOM 799 O O . ARG A 1 106 ? -5.048 2.019 8.888 1.00 96.56 106 ARG A O 1
ATOM 806 N N . VAL A 1 107 ? -5.803 1.046 10.770 1.00 96.50 107 VAL A N 1
ATOM 807 C CA . VAL A 1 107 ? -6.143 -0.244 10.146 1.00 96.50 107 VAL A CA 1
ATOM 808 C C . VAL A 1 107 ? -7.168 -0.065 9.024 1.00 96.50 107 VAL A C 1
ATOM 810 O O . VAL A 1 107 ? -6.983 -0.592 7.933 1.00 96.50 107 VAL A O 1
ATOM 813 N N . ASP A 1 108 ? -8.223 0.722 9.248 1.00 94.88 108 ASP A N 1
ATOM 814 C CA . ASP A 1 108 ? -9.221 1.005 8.208 1.00 94.88 108 ASP A CA 1
ATOM 815 C C . ASP A 1 108 ? -8.614 1.713 6.982 1.00 94.88 108 ASP A C 1
ATOM 817 O O . ASP A 1 108 ? -8.926 1.361 5.844 1.00 94.88 108 ASP A O 1
ATOM 821 N N . ILE A 1 109 ? -7.722 2.685 7.201 1.00 94.12 109 ILE A N 1
ATOM 822 C CA . ILE A 1 109 ? -7.007 3.379 6.124 1.00 94.12 109 ILE A CA 1
ATOM 823 C C . ILE A 1 109 ? -6.165 2.389 5.318 1.00 94.12 109 ILE A C 1
ATOM 825 O O . ILE A 1 109 ? -6.280 2.382 4.095 1.00 94.12 109 ILE A O 1
ATOM 829 N N . GLU A 1 110 ? -5.372 1.546 5.979 1.00 95.38 110 GLU A N 1
ATOM 830 C CA . GLU A 1 110 ? -4.450 0.634 5.295 1.00 95.38 110 GLU A CA 1
ATOM 831 C C . GLU A 1 110 ? -5.151 -0.522 4.578 1.00 95.38 110 GLU A C 1
ATOM 833 O O . GLU A 1 110 ? -4.704 -0.948 3.513 1.00 95.38 110 GLU A O 1
ATOM 838 N N . ILE A 1 111 ? -6.286 -0.998 5.096 1.00 94.06 111 ILE A N 1
ATOM 839 C CA . ILE A 1 111 ? -7.130 -1.958 4.372 1.00 94.06 111 ILE A CA 1
ATOM 840 C C . ILE A 1 111 ? -7.702 -1.303 3.111 1.00 94.06 111 ILE A C 1
ATOM 842 O O . ILE A 1 111 ? -7.694 -1.913 2.042 1.00 94.06 111 ILE A O 1
ATOM 846 N N . ARG A 1 112 ? -8.203 -0.062 3.214 1.00 91.56 112 ARG A N 1
ATOM 847 C CA . ARG A 1 112 ? -8.787 0.656 2.069 1.00 91.56 112 ARG A CA 1
ATOM 848 C C . ARG A 1 112 ? -7.749 1.060 1.025 1.00 91.56 112 ARG A C 1
ATOM 850 O O . ARG A 1 112 ? -8.087 1.069 -0.153 1.00 91.56 112 ARG A O 1
ATOM 857 N N . SER A 1 113 ? -6.517 1.376 1.426 1.00 91.12 113 SER A N 1
ATOM 858 C CA . SER A 1 113 ? -5.410 1.655 0.500 1.00 91.12 113 SER A CA 1
ATOM 859 C C . SER A 1 113 ? -4.766 0.392 -0.073 1.00 91.12 113 SER A C 1
ATOM 861 O O . SER A 1 113 ? -3.932 0.492 -0.968 1.00 91.12 113 SER A O 1
ATOM 863 N N . GLY A 1 114 ? -5.119 -0.790 0.442 1.00 91.25 114 GLY A N 1
ATOM 864 C CA . GLY A 1 114 ? -4.499 -2.057 0.063 1.00 91.25 114 GLY A CA 1
ATOM 865 C C . GLY A 1 114 ? -3.104 -2.270 0.657 1.00 91.25 114 GLY A C 1
ATOM 866 O O . GLY A 1 114 ? -2.435 -3.233 0.311 1.00 91.25 114 GLY A O 1
ATOM 867 N N . THR A 1 115 ? -2.634 -1.412 1.559 1.00 92.00 115 THR A N 1
ATOM 868 C CA . THR A 1 115 ? -1.312 -1.578 2.181 1.00 92.00 115 THR A CA 1
ATOM 869 C C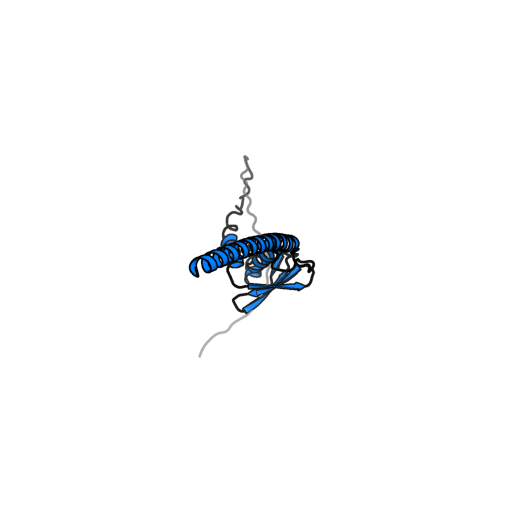 . THR A 1 115 ? -1.297 -2.748 3.168 1.00 92.00 115 THR A C 1
ATOM 871 O O . THR A 1 115 ? -0.301 -3.462 3.256 1.00 92.00 115 THR A O 1
ATOM 874 N N . ALA A 1 116 ? -2.423 -3.006 3.841 1.00 93.25 116 ALA A N 1
ATOM 875 C CA . ALA A 1 116 ? -2.611 -4.171 4.698 1.00 93.25 116 ALA A CA 1
ATOM 876 C C . ALA A 1 116 ? -3.449 -5.260 3.995 1.00 93.25 116 ALA A C 1
ATOM 878 O O . ALA A 1 116 ? -4.338 -4.944 3.195 1.00 93.25 116 ALA A O 1
ATOM 879 N N . PRO A 1 117 ? -3.244 -6.554 4.319 1.00 94.25 117 PRO A N 1
ATOM 880 C CA . PRO A 1 117 ? -4.107 -7.622 3.828 1.00 94.25 117 PRO A CA 1
ATOM 881 C C . PRO A 1 117 ? -5.572 -7.394 4.217 1.00 94.25 117 PRO A C 1
ATOM 883 O O . PRO A 1 117 ? -5.887 -6.942 5.322 1.00 94.25 117 PRO A O 1
ATOM 886 N N . ARG A 1 118 ? -6.493 -7.772 3.330 1.00 93.88 118 ARG A N 1
ATOM 887 C CA . ARG A 1 118 ? -7.933 -7.741 3.610 1.00 93.88 118 ARG A CA 1
ATOM 888 C C . ARG A 1 118 ? -8.285 -8.696 4.763 1.00 93.88 118 ARG A C 1
ATOM 890 O O . ARG A 1 118 ? -7.551 -9.655 5.004 1.00 93.88 118 ARG A O 1
ATOM 897 N N . PRO A 1 119 ? -9.433 -8.512 5.445 1.00 95.19 119 PRO A N 1
ATOM 898 C CA . PRO A 1 119 ? -9.836 -9.372 6.565 1.00 95.19 119 PRO A CA 1
ATOM 899 C C . PRO A 1 119 ? -9.945 -10.873 6.239 1.00 95.19 119 PRO A C 1
ATOM 901 O O . PRO A 1 119 ? -9.823 -11.712 7.133 1.00 95.19 119 PRO A O 1
ATOM 904 N N . ASP A 1 120 ? -10.159 -11.232 4.969 1.00 93.38 120 ASP A N 1
ATOM 905 C CA . ASP A 1 120 ? -10.166 -12.615 4.466 1.00 93.38 120 ASP A CA 1
ATOM 906 C C . ASP A 1 120 ? -8.750 -13.195 4.239 1.00 93.38 120 ASP A C 1
ATOM 908 O O . ASP A 1 120 ? -8.588 -14.384 3.947 1.00 93.38 120 ASP A O 1
ATOM 912 N N . GLY A 1 121 ? -7.715 -12.374 4.419 1.00 91.69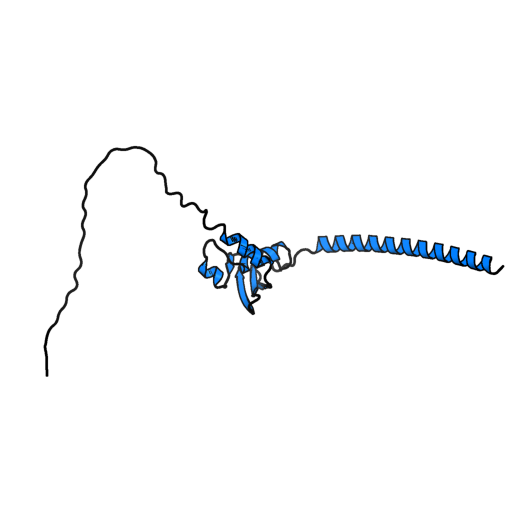 1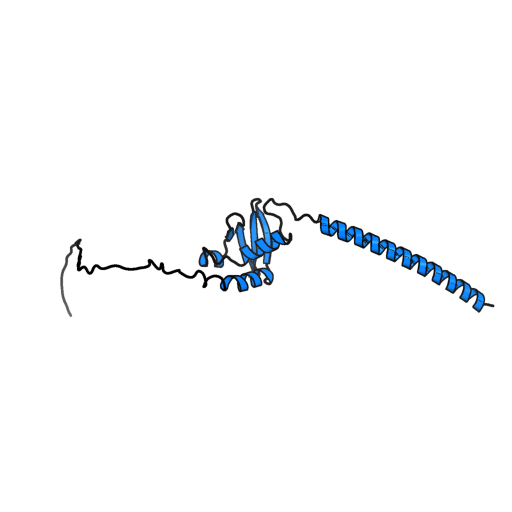21 GLY A N 1
ATOM 913 C CA . GLY A 1 121 ? -6.308 -12.699 4.218 1.00 91.69 121 GLY A CA 1
ATOM 914 C C . GLY A 1 121 ? -5.819 -12.521 2.785 1.00 91.69 121 GLY A C 1
ATOM 915 O O . GLY A 1 121 ? -4.686 -12.901 2.498 1.00 91.69 121 GLY A O 1
ATOM 916 N N . ARG A 1 122 ? -6.636 -11.981 1.872 1.00 90.62 122 ARG A N 1
ATOM 917 C CA . ARG A 1 122 ? -6.185 -11.688 0.508 1.00 90.62 122 ARG A CA 1
ATOM 918 C C . ARG A 1 122 ? -5.443 -10.357 0.460 1.00 90.62 122 ARG A C 1
ATOM 920 O O . ARG A 1 122 ? -5.877 -9.370 1.052 1.00 90.62 122 ARG A O 1
ATOM 927 N N . LEU A 1 123 ? -4.343 -10.328 -0.282 1.00 84.62 123 LEU A N 1
ATOM 928 C CA 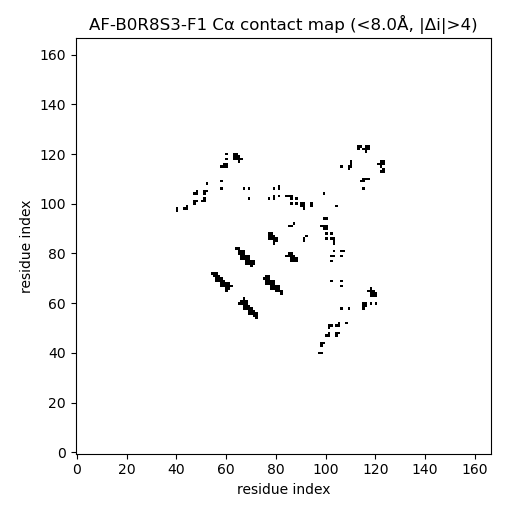. LEU A 1 123 ? -3.678 -9.084 -0.664 1.00 84.62 123 LEU A CA 1
ATOM 929 C C . LEU A 1 123 ? -4.590 -8.275 -1.605 1.00 84.62 123 LEU A C 1
ATOM 931 O O . LEU A 1 123 ? -5.469 -8.867 -2.248 1.00 84.62 123 LEU A O 1
ATOM 935 N N . PRO A 1 124 ? -4.440 -6.940 -1.679 1.00 80.06 124 PRO A N 1
ATOM 936 C CA . PRO A 1 124 ? -5.127 -6.164 -2.709 1.00 80.06 124 PRO A CA 1
ATOM 937 C C . PRO A 1 124 ? -4.802 -6.711 -4.103 1.00 80.06 124 PRO A C 1
ATOM 939 O O . PRO A 1 124 ? -3.727 -7.264 -4.343 1.00 80.06 124 PRO A O 1
ATOM 942 N N . ALA A 1 125 ? -5.730 -6.539 -5.039 1.00 78.19 125 ALA A N 1
ATOM 943 C CA . ALA A 1 125 ? -5.431 -6.813 -6.433 1.00 78.19 125 ALA A CA 1
ATOM 944 C C . ALA A 1 125 ? -4.402 -5.781 -6.916 1.00 78.19 125 ALA A C 1
ATOM 946 O O . ALA A 1 125 ? -4.677 -4.587 -6.907 1.00 78.19 125 ALA A O 1
ATOM 947 N N . THR A 1 126 ? -3.222 -6.233 -7.335 1.00 75.88 126 THR A N 1
ATOM 948 C CA . THR A 1 126 ? -2.200 -5.377 -7.963 1.00 75.88 126 THR A CA 1
ATOM 949 C C . THR A 1 126 ? -2.413 -5.227 -9.470 1.00 75.88 126 THR A C 1
ATOM 951 O O . THR A 1 126 ? -1.553 -4.659 -10.135 1.00 75.88 126 THR A O 1
ATOM 954 N N . GLY A 1 127 ? -3.526 -5.754 -10.003 1.00 73.38 127 GLY A N 1
ATOM 955 C CA . GLY A 1 127 ? -3.811 -5.841 -11.440 1.00 73.38 127 GLY A CA 1
ATOM 956 C C . GLY A 1 127 ? -3.628 -4.504 -12.151 1.00 73.38 127 GLY A C 1
ATOM 957 O O . GLY A 1 127 ? -2.828 -4.414 -13.079 1.00 73.38 127 GLY A O 1
ATOM 958 N N . ASP A 1 128 ? -4.254 -3.458 -11.615 1.00 78.06 128 ASP A N 1
ATOM 959 C CA . ASP A 1 128 ? -4.216 -2.113 -12.193 1.00 78.06 128 ASP A CA 1
ATOM 960 C C . ASP A 1 128 ? -2.784 -1.559 -12.281 1.00 78.06 128 ASP A C 1
ATOM 962 O O . ASP A 1 128 ? -2.398 -0.974 -13.288 1.00 78.06 128 ASP A O 1
ATOM 966 N N . VAL A 1 129 ? -1.959 -1.777 -11.250 1.00 85.50 129 VAL A N 1
ATOM 967 C CA . VAL A 1 129 ? -0.565 -1.298 -11.226 1.00 85.50 129 VAL A CA 1
ATOM 968 C C . VAL A 1 129 ? 0.305 -2.099 -12.193 1.00 85.50 129 VAL A C 1
ATOM 970 O O . VAL A 1 129 ? 1.162 -1.536 -12.869 1.00 85.50 129 VAL A O 1
ATOM 973 N N . THR A 1 130 ? 0.099 -3.414 -12.280 1.00 88.62 130 THR A N 1
ATOM 974 C CA . THR A 1 130 ? 0.875 -4.270 -13.187 1.00 88.62 130 THR A CA 1
ATOM 975 C C . THR A 1 130 ? 0.582 -3.989 -14.655 1.00 88.62 130 THR A C 1
ATOM 977 O O . THR A 1 130 ? 1.506 -4.011 -15.466 1.00 88.62 130 THR A O 1
ATOM 980 N N . GLU A 1 131 ? -0.672 -3.693 -14.994 1.00 90.50 131 GLU A N 1
ATOM 981 C CA . GLU A 1 131 ? -1.080 -3.325 -16.350 1.00 90.50 131 GLU A CA 1
ATOM 982 C C . GLU A 1 131 ? -0.506 -1.956 -16.732 1.00 90.50 131 GLU A C 1
ATOM 984 O O . GLU A 1 131 ? 0.197 -1.858 -17.735 1.00 90.50 131 GLU A O 1
ATOM 989 N N . GLN A 1 132 ? -0.647 -0.949 -15.859 1.00 91.75 132 GLN A N 1
ATOM 990 C CA . GLN A 1 132 ? -0.040 0.376 -16.053 1.00 91.75 132 GLN A CA 1
ATOM 991 C C . GLN A 1 132 ? 1.480 0.310 -16.247 1.00 91.75 132 GLN A C 1
ATOM 993 O O . GLN A 1 132 ? 2.036 0.981 -17.116 1.00 91.75 132 GLN A O 1
ATOM 998 N N . LEU A 1 133 ? 2.176 -0.497 -15.441 1.00 95.88 133 LEU A N 1
ATOM 999 C CA . LEU A 1 133 ? 3.622 -0.675 -15.584 1.00 95.88 133 LEU A CA 1
ATOM 1000 C C . LEU A 1 133 ? 3.978 -1.363 -16.901 1.00 95.88 133 LEU A C 1
ATOM 1002 O O . LEU A 1 133 ? 4.969 -0.993 -17.521 1.00 95.88 133 LEU A O 1
ATOM 1006 N N . SER A 1 134 ? 3.177 -2.335 -17.332 1.00 97.00 134 SER A N 1
ATOM 1007 C CA . SER A 1 134 ? 3.395 -3.058 -18.586 1.00 97.00 134 SER A CA 1
ATOM 1008 C C . SER A 1 134 ? 3.224 -2.139 -19.797 1.00 97.00 134 SER A C 1
ATOM 1010 O O . SER A 1 134 ? 4.090 -2.122 -20.667 1.00 97.00 134 SER A O 1
ATOM 1012 N N . GLU A 1 135 ? 2.177 -1.311 -19.823 1.00 97.88 135 GLU A N 1
ATOM 1013 C CA . GLU A 1 135 ? 1.995 -0.272 -20.848 1.00 97.88 135 GLU A CA 1
ATOM 1014 C C . GLU A 1 135 ? 3.173 0.706 -20.859 1.00 97.88 135 GLU A C 1
ATOM 1016 O O . GLU A 1 135 ? 3.760 0.971 -21.908 1.00 97.88 135 GLU A O 1
ATOM 1021 N N . ARG A 1 136 ? 3.595 1.182 -19.680 1.00 98.19 136 ARG A N 1
ATOM 1022 C CA . ARG A 1 136 ? 4.707 2.131 -19.581 1.00 98.19 136 ARG A CA 1
ATOM 1023 C C . ARG A 1 136 ? 6.045 1.537 -20.025 1.00 98.19 136 ARG A C 1
ATOM 1025 O O . ARG A 1 136 ? 6.877 2.261 -20.569 1.00 98.19 136 ARG A O 1
ATOM 1032 N N . ILE A 1 137 ? 6.268 0.244 -19.792 1.00 98.56 137 ILE A N 1
ATOM 1033 C CA . ILE A 1 137 ? 7.449 -0.472 -20.289 1.00 98.56 137 ILE A CA 1
ATOM 1034 C C . ILE A 1 137 ? 7.448 -0.485 -21.820 1.00 98.56 137 ILE A C 1
ATOM 1036 O O . ILE A 1 137 ? 8.458 -0.112 -22.408 1.00 98.56 137 ILE A O 1
ATOM 1040 N N . LEU A 1 138 ? 6.321 -0.817 -22.459 1.00 98.50 138 LEU A N 1
ATOM 1041 C CA . LEU A 1 138 ? 6.217 -0.842 -23.924 1.00 98.50 138 LEU A CA 1
ATOM 1042 C C . LEU A 1 138 ? 6.469 0.538 -24.548 1.00 98.50 138 LEU A C 1
ATOM 1044 O O . LEU A 1 138 ? 7.157 0.650 -25.561 1.00 98.50 138 LEU A O 1
ATOM 1048 N N . GLU A 1 139 ? 5.961 1.603 -23.924 1.00 98.50 139 GLU A N 1
ATOM 1049 C CA . GLU A 1 139 ? 6.247 2.976 -24.359 1.00 98.50 139 GLU A CA 1
ATOM 1050 C C . GLU A 1 139 ? 7.745 3.302 -24.288 1.00 98.50 139 GLU A C 1
ATOM 1052 O O . GLU A 1 139 ? 8.293 3.925 -25.198 1.00 98.50 139 GLU A O 1
ATOM 1057 N N . LEU A 1 140 ? 8.421 2.888 -23.211 1.00 98.75 140 LEU A N 1
ATOM 1058 C CA . LEU A 1 140 ? 9.860 3.099 -23.054 1.00 98.75 140 LEU A CA 1
ATOM 1059 C C . LEU A 1 140 ? 10.669 2.287 -24.067 1.00 98.75 140 LEU A C 1
ATOM 1061 O O . LEU A 1 140 ? 11.656 2.800 -24.587 1.00 98.75 140 LEU A O 1
ATOM 1065 N N . GLU A 1 141 ? 10.265 1.053 -24.360 1.00 98.69 141 GLU A N 1
ATOM 1066 C CA . GLU A 1 141 ? 10.907 0.211 -25.375 1.00 98.69 141 GLU A CA 1
ATOM 1067 C C . GLU A 1 141 ? 10.828 0.857 -26.762 1.00 98.69 141 GLU A C 1
ATOM 1069 O O . GLU A 1 141 ? 11.853 0.992 -27.431 1.00 98.69 141 GLU A O 1
ATOM 1074 N N . GLN A 1 142 ? 9.658 1.376 -27.150 1.00 98.69 142 GLN A N 1
ATOM 1075 C CA . GLN A 1 142 ? 9.516 2.132 -28.396 1.00 98.69 142 GLN A CA 1
ATOM 1076 C C . GLN A 1 142 ? 10.432 3.365 -28.416 1.00 98.69 142 GLN A C 1
ATOM 1078 O O . GLN A 1 142 ? 11.107 3.643 -29.409 1.00 98.69 142 GLN A O 1
ATOM 1083 N N . GLU A 1 143 ? 10.481 4.111 -27.312 1.00 98.75 143 GLU A N 1
ATOM 1084 C CA . GLU A 1 143 ? 11.310 5.311 -27.222 1.00 98.75 143 GLU A CA 1
ATOM 1085 C C . GLU A 1 143 ? 12.814 4.984 -27.285 1.00 98.75 143 GLU A C 1
ATOM 1087 O O . GLU A 1 143 ? 13.613 5.782 -27.785 1.00 98.75 143 GLU A O 1
ATOM 1092 N N . ILE A 1 144 ? 13.224 3.819 -26.776 1.00 98.88 144 ILE A N 1
ATOM 1093 C CA . ILE A 1 144 ? 14.589 3.305 -26.920 1.00 98.88 144 ILE A CA 1
ATOM 1094 C C . ILE A 1 144 ? 14.868 3.024 -28.396 1.00 98.88 144 ILE A C 1
ATOM 1096 O O . ILE A 1 144 ? 15.827 3.582 -28.929 1.00 98.88 144 ILE A O 1
ATOM 1100 N N . ASP A 1 145 ? 14.014 2.261 -29.074 1.00 98.75 145 ASP A N 1
ATOM 1101 C CA . ASP A 1 145 ? 14.193 1.901 -30.485 1.00 98.75 145 ASP A CA 1
ATOM 1102 C C . ASP A 1 145 ? 14.311 3.134 -31.395 1.00 98.75 145 ASP A C 1
ATOM 1104 O O . ASP A 1 145 ? 15.188 3.207 -32.266 1.00 98.75 145 ASP A O 1
ATOM 1108 N N . GLU A 1 146 ? 13.475 4.148 -31.160 1.00 98.69 146 GLU A N 1
ATOM 1109 C CA . GLU A 1 146 ? 13.523 5.426 -31.875 1.00 98.69 146 GLU A CA 1
ATOM 1110 C C . GLU A 1 146 ? 14.851 6.162 -31.647 1.00 98.69 146 GLU A C 1
ATOM 1112 O O . GLU A 1 146 ? 15.473 6.666 -32.593 1.00 98.69 146 GLU A O 1
ATOM 1117 N N . ARG A 1 147 ? 15.330 6.204 -30.397 1.00 98.81 147 ARG A N 1
ATOM 1118 C CA . ARG A 1 147 ? 16.627 6.810 -30.065 1.00 98.81 147 ARG A CA 1
ATOM 1119 C C . ARG A 1 147 ? 17.786 6.054 -30.699 1.00 98.81 147 ARG A C 1
ATOM 1121 O O . ARG A 1 147 ? 18.732 6.688 -31.167 1.00 98.81 147 ARG A O 1
ATOM 1128 N N . GLU A 1 148 ? 17.724 4.730 -30.748 1.00 98.81 148 GLU A N 1
ATOM 1129 C CA . GLU A 1 148 ? 18.755 3.916 -31.385 1.00 98.81 148 GLU A CA 1
ATOM 1130 C C . GLU A 1 148 ? 18.778 4.089 -32.903 1.00 98.81 148 GLU A C 1
ATOM 1132 O O . GLU A 1 148 ? 19.855 4.150 -33.499 1.00 98.81 148 GLU A O 1
ATOM 1137 N N . ALA A 1 149 ? 17.610 4.219 -33.535 1.00 98.62 149 ALA A N 1
ATOM 1138 C CA . ALA A 1 149 ? 17.512 4.529 -34.956 1.00 98.62 149 ALA A CA 1
ATOM 1139 C C . ALA A 1 149 ? 18.127 5.895 -35.276 1.00 98.62 149 ALA A C 1
ATOM 1141 O O . ALA A 1 149 ? 18.956 5.996 -36.182 1.00 98.62 149 ALA A O 1
ATOM 1142 N N . ARG A 1 150 ? 17.802 6.919 -34.477 1.00 98.62 150 ARG A N 1
ATOM 1143 C CA . ARG A 1 150 ? 18.406 8.249 -34.611 1.00 98.62 150 ARG A CA 1
ATOM 1144 C C . ARG A 1 150 ? 19.918 8.217 -34.385 1.00 98.62 150 ARG A C 1
ATOM 1146 O O . ARG A 1 150 ? 20.650 8.884 -35.110 1.00 98.62 150 ARG A O 1
ATOM 1153 N N . ARG A 1 151 ? 20.403 7.443 -33.407 1.00 98.75 151 ARG A N 1
ATOM 1154 C CA . ARG A 1 151 ? 21.844 7.265 -33.169 1.00 98.75 151 ARG A CA 1
ATOM 1155 C C . ARG A 1 151 ? 22.533 6.675 -34.401 1.00 98.75 151 ARG A C 1
ATOM 1157 O O . ARG A 1 151 ? 23.523 7.242 -34.844 1.00 98.75 151 ARG A O 1
ATOM 1164 N N . ARG A 1 152 ? 21.971 5.616 -34.995 1.00 98.69 152 ARG A N 1
ATOM 1165 C CA . ARG A 1 152 ? 22.500 4.995 -36.224 1.00 98.69 152 ARG A CA 1
ATOM 1166 C C . ARG A 1 152 ? 22.550 5.968 -37.403 1.00 98.69 152 ARG A C 1
ATOM 1168 O O . ARG A 1 152 ? 23.525 5.978 -38.147 1.00 98.69 152 ARG A O 1
ATOM 1175 N N . GLU A 1 153 ? 21.513 6.786 -37.575 1.00 98.56 153 GLU A N 1
ATOM 1176 C CA . GLU A 1 153 ? 21.487 7.812 -38.623 1.00 98.56 153 GLU A CA 1
ATOM 1177 C C . GLU A 1 153 ? 22.594 8.850 -38.410 1.00 98.56 153 GLU A C 1
ATOM 1179 O O . GLU A 1 153 ? 23.371 9.124 -39.324 1.00 98.56 153 GLU A O 1
ATOM 1184 N N . LEU A 1 154 ? 22.721 9.375 -37.187 1.00 98.38 154 LEU A N 1
ATOM 1185 C CA . LEU A 1 154 ? 23.770 10.332 -36.841 1.00 98.38 154 LEU A CA 1
ATOM 1186 C C . LEU A 1 154 ? 25.171 9.737 -37.034 1.00 98.38 154 LEU A C 1
ATOM 1188 O O . LEU A 1 154 ? 26.013 10.386 -37.649 1.00 98.38 154 LEU A O 1
ATOM 1192 N N . GLU A 1 155 ? 25.413 8.506 -36.586 1.00 98.50 155 GLU A N 1
ATOM 1193 C CA . GLU A 1 155 ? 26.683 7.794 -36.792 1.00 98.50 155 GLU A CA 1
ATOM 1194 C C . GLU A 1 155 ? 27.036 7.676 -38.282 1.00 98.50 155 GLU A C 1
ATOM 1196 O O . GLU A 1 155 ? 28.169 7.958 -38.671 1.00 98.50 155 GLU A O 1
ATOM 1201 N N . ALA A 1 156 ? 26.061 7.348 -39.136 1.00 98.12 156 ALA A N 1
ATOM 1202 C CA . ALA A 1 156 ? 26.269 7.311 -40.580 1.00 98.12 156 ALA A CA 1
ATOM 1203 C C . ALA A 1 156 ? 26.603 8.700 -41.153 1.00 98.12 156 ALA A C 1
ATOM 1205 O O . ALA A 1 156 ? 27.499 8.820 -41.990 1.00 98.12 156 ALA A O 1
ATOM 1206 N N . THR A 1 157 ? 25.925 9.760 -40.693 1.00 97.88 157 THR A N 1
ATOM 1207 C CA . THR A 1 157 ? 26.236 11.130 -41.139 1.00 97.88 157 THR A CA 1
ATOM 1208 C C . THR A 1 157 ? 27.641 11.568 -40.732 1.00 97.88 157 THR A C 1
ATOM 1210 O O . THR A 1 157 ? 28.345 12.177 -41.537 1.00 97.88 157 THR A O 1
ATOM 1213 N N . VAL A 1 158 ? 28.075 11.220 -39.517 1.00 97.94 158 VAL A N 1
ATOM 1214 C CA . VAL A 1 158 ? 29.422 11.518 -39.017 1.00 97.94 158 VAL A CA 1
ATOM 1215 C C . VAL A 1 158 ? 30.470 10.805 -39.866 1.00 97.94 158 VAL A C 1
ATOM 1217 O O . VAL A 1 158 ? 31.395 11.463 -40.335 1.00 97.94 158 VAL A O 1
ATOM 1220 N N . ALA A 1 159 ? 30.283 9.515 -40.159 1.00 97.12 159 ALA A N 1
ATOM 1221 C CA . ALA A 1 159 ? 31.212 8.749 -40.990 1.00 97.12 159 ALA A CA 1
ATOM 1222 C C . ALA A 1 159 ? 31.417 9.379 -42.384 1.00 97.12 159 ALA A C 1
ATOM 1224 O O . ALA A 1 159 ? 32.546 9.502 -42.857 1.00 97.12 159 ALA A O 1
ATOM 1225 N N . VAL A 1 160 ? 30.342 9.853 -43.027 1.00 96.75 160 VAL A N 1
ATOM 1226 C CA . VAL A 1 160 ? 30.435 10.546 -44.327 1.00 96.75 160 VAL A CA 1
ATOM 1227 C C . VAL A 1 160 ? 31.217 11.859 -44.215 1.00 96.75 160 VAL A C 1
ATOM 1229 O O . VAL A 1 160 ? 32.032 12.168 -45.085 1.00 96.75 160 VAL A O 1
ATOM 1232 N N . LEU A 1 161 ? 30.982 12.648 -43.162 1.00 95.88 161 LEU A N 1
ATOM 1233 C CA . LEU A 1 161 ? 31.707 13.903 -42.944 1.00 95.88 161 LEU A CA 1
ATOM 1234 C C . LEU A 1 161 ? 33.203 13.663 -42.697 1.00 95.88 161 LEU A C 1
ATOM 1236 O O . LEU A 1 161 ? 34.030 14.417 -43.209 1.00 95.88 161 LEU A O 1
ATOM 1240 N N . GLU A 1 162 ? 33.553 12.605 -41.966 1.00 95.81 162 GLU A N 1
ATOM 1241 C CA . GLU A 1 162 ? 34.942 12.200 -41.740 1.00 95.81 162 GLU A CA 1
ATOM 1242 C C . GLU A 1 162 ? 35.642 11.810 -43.051 1.00 95.81 162 GLU A C 1
ATOM 1244 O O . GLU A 1 162 ? 36.740 12.297 -43.321 1.00 95.81 162 GLU A O 1
ATOM 1249 N N . GLU A 1 163 ? 34.999 11.018 -43.916 1.00 93.75 163 GLU A N 1
ATOM 1250 C CA . GLU A 1 163 ? 35.557 10.660 -45.230 1.00 93.75 163 GLU A CA 1
ATOM 1251 C C . GLU A 1 163 ? 35.807 11.882 -46.126 1.00 93.75 163 GLU A C 1
ATOM 1253 O O . GLU A 1 163 ? 36.812 11.943 -46.840 1.00 93.75 163 GLU A O 1
ATOM 1258 N N . LEU A 1 164 ? 34.905 12.867 -46.097 1.00 93.12 164 LEU A N 1
ATOM 1259 C CA . LEU A 1 164 ? 35.060 14.111 -46.852 1.00 93.12 164 LEU A CA 1
ATOM 1260 C C . LEU A 1 164 ? 36.172 14.999 -46.289 1.00 93.12 164 LEU A C 1
ATOM 1262 O O . LEU A 1 164 ? 36.840 15.673 -47.063 1.00 93.12 164 LEU A O 1
ATOM 1266 N N . SER A 1 165 ? 36.389 14.986 -44.972 1.00 87.19 165 SER A N 1
ATOM 1267 C CA . SER A 1 165 ? 37.428 15.787 -44.317 1.00 87.19 165 SER A CA 1
ATOM 1268 C C . SER A 1 165 ? 38.849 15.235 -44.504 1.00 87.19 165 SER A C 1
ATOM 1270 O O . SER A 1 165 ? 39.808 15.934 -44.177 1.00 87.19 165 SER A O 1
ATOM 1272 N N . ILE A 1 166 ? 39.000 13.993 -44.976 1.00 83.88 166 ILE A N 1
ATOM 1273 C CA . ILE A 1 166 ? 40.300 13.351 -45.247 1.00 83.88 166 ILE A CA 1
ATOM 1274 C C . ILE A 1 166 ? 40.768 13.594 -46.701 1.00 83.88 166 ILE A C 1
ATOM 1276 O O . ILE A 1 166 ? 41.935 13.353 -47.017 1.00 83.88 166 ILE A O 1
ATOM 1280 N N . ARG A 1 167 ? 39.889 14.090 -47.584 1.00 59.59 167 ARG A N 1
ATOM 1281 C CA . ARG A 1 167 ? 40.227 14.516 -48.954 1.00 59.59 167 ARG A CA 1
ATOM 1282 C C . ARG A 1 167 ? 40.615 15.988 -49.018 1.00 59.59 167 ARG A C 1
ATOM 1284 O O . ARG A 1 167 ? 41.496 16.290 -49.853 1.00 59.59 167 ARG A O 1
#

Radius of gyration: 37.95 Å; Cα contacts (8 Å, |Δi|>4)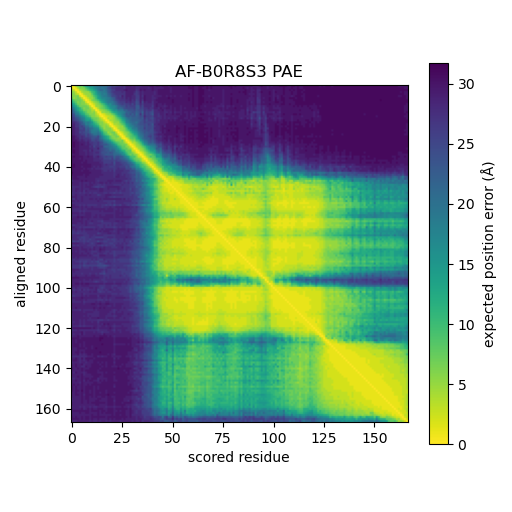: 142; chains: 1; bounding box: 94×38×135 Å

pLDDT: mean 78.74, std 22.84, range [33.28, 98.88]

Solvent-accessible surface area (backbone atoms only — not comparable to full-atom values): 10462 Å² total; per-residue (Å²): 135,85,78,81,91,82,86,82,87,82,85,88,85,85,88,82,86,85,88,83,87,81,87,85,88,85,89,81,85,79,90,74,70,84,75,77,70,84,71,86,67,60,73,72,47,54,66,36,50,49,47,32,69,70,55,62,64,51,68,45,74,72,42,74,73,25,33,28,38,36,39,38,75,84,76,49,74,31,50,31,31,66,77,81,71,43,52,70,44,75,61,30,73,76,30,67,92,80,57,61,40,39,65,60,50,30,52,52,50,29,42,73,71,39,78,25,52,38,43,85,62,46,68,56,85,57,60,71,60,54,51,54,50,51,54,52,48,53,56,50,52,53,55,47,54,53,51,52,52,51,49,53,52,51,52,53,53,51,52,55,53,52,60,60,72,76,108

InterPro domains:
  IPR007527 Zinc finger, SWIM-type [PS50966] (78-112)

Foldseek 3Di:
DDDDDDDDDDDDDDDDDDDDDDDDDDDDDDPPDPPPPPPPQPVLQVVLLVCLVPFDKDWAQPDQQAWIWIQGPVRDIWIARLVVRDIPDPVRVVDPDRNRGSVSSNSVVCCVVQVYAHSRRHGPPCPVVVVVVVVVVVVVVVVVVVVVVVVVVVVVVVVVVVVVVVD

Nearest PDB structures (foldseek):
  2dk7-assembly1_A  TM=5.357E-01  e=1.740E+00  Homo sapiens
  3d0f-assembly1_B  TM=3.640E-01  e=2.719E+00  Nitrosomonas europaea ATCC 19718
  7dc3-assembly3_C  TM=1.911E-01  e=3.088E+00  Mus musculus

Mean predicted aligned error: 16.08 Å